Protein AF-A0A9J6BXX4-F1 (afdb_monomer_lite)

Sequence (124 aa):
MLENLLIHLMHLFEVLLCGGYNQLDDINCGPPYNGFANVRMTVLGGQRNSAARAFLLPIAGIGNCSNFNIMASREVILSAGGYGSPQILQRSGFGKAADLNACNITQLNDLPVGLNLSDHVVAV

Foldseek 3Di:
DVVVVVVVVVVVQVVQVVVVADEDDECPDDPPNTHDYDHCPQHDPNDRNDPCVVPVVVCVVVDDPDDDDDDDPPDDDDDPPLPVRLVVCLQVQEEAPVVNVVVVHHHPYHDHRSPPDDDDDDDD

Secondary structure (DSSP, 8-state):
-HHHHHHHHHHHHHHHHHTTPPBPS-TT--S---SB----TTEETTEE--HHHHHTTTTTTSS---------SS-----SHHHHHHHHHHHTTBS-HHHHHHTTPPPSB---TT----------

InterPro domains:
  IPR000172 Glucose-methanol-choline oxidoreductase, N-terminal [PF00732] (67-122)
  IPR012132 Glucose-methanol-choline oxidoreductase [PTHR11552] (66-122)
  IPR036188 FAD/NAD(P)-binding domain superfamily [G3DSA:3.50.50.60] (66-115)
  IPR036188 FAD/NAD(P)-binding domain superfamily [SSF51905] (70-122)

Radius of gyration: 21.89 Å; chains: 1; bounding box: 42×30×60 Å

pLDDT: mean 82.43, std 13.85, range [48.53, 98.31]

Organism: Polypedilum vanderplanki (NCBI:txid319348)

Structure (mmCIF, N/CA/C/O backbone):
data_AF-A0A9J6BXX4-F1
#
_entry.id   AF-A0A9J6BXX4-F1
#
loop_
_atom_site.group_PDB
_atom_site.id
_atom_site.type_symbol
_atom_site.label_atom_id
_atom_site.label_alt_id
_atom_site.label_comp_id
_atom_site.label_asym_id
_atom_site.label_entity_id
_atom_site.label_seq_id
_atom_site.pdbx_PDB_ins_code
_atom_site.Cartn_x
_atom_site.Cartn_y
_atom_site.Cartn_z
_atom_site.occupancy
_atom_site.B_i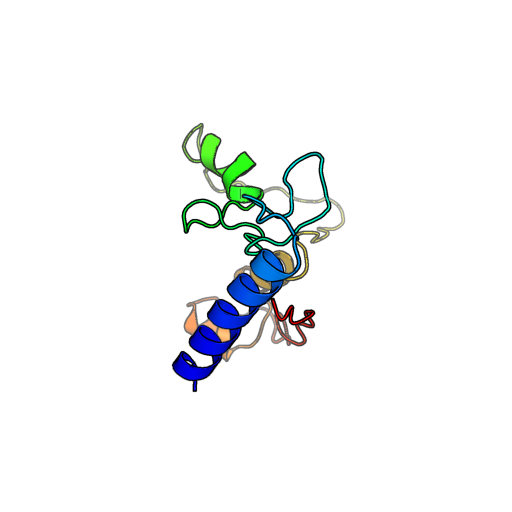so_or_equiv
_atom_site.auth_seq_id
_atom_site.auth_comp_id
_atom_site.auth_asym_id
_atom_site.auth_atom_id
_atom_site.pdbx_PDB_model_num
ATOM 1 N N . MET A 1 1 ? 1.112 -12.626 -28.947 1.00 54.28 1 MET A N 1
ATOM 2 C CA . MET A 1 1 ? 0.864 -11.184 -28.698 1.00 54.28 1 MET A CA 1
ATOM 3 C C . MET A 1 1 ? 2.077 -10.507 -28.054 1.00 54.28 1 MET A C 1
ATOM 5 O O . MET A 1 1 ? 2.516 -9.502 -28.587 1.00 54.28 1 MET A O 1
ATOM 9 N N . LEU A 1 2 ? 2.664 -11.079 -26.990 1.00 48.97 2 LEU A N 1
ATOM 10 C CA . LEU A 1 2 ? 3.904 -10.582 -26.358 1.00 48.97 2 LEU A CA 1
ATOM 11 C C . LEU A 1 2 ? 5.151 -10.647 -27.261 1.00 48.97 2 LEU A C 1
ATOM 13 O O . LEU A 1 2 ? 5.946 -9.716 -27.253 1.00 48.97 2 LEU A O 1
ATOM 17 N N . GLU A 1 3 ? 5.300 -11.694 -28.078 1.00 55.31 3 GLU A N 1
ATOM 18 C CA . GLU A 1 3 ? 6.467 -11.842 -28.970 1.00 55.31 3 GLU A CA 1
ATOM 19 C C . GLU A 1 3 ? 6.563 -10.729 -30.027 1.00 55.31 3 GLU A C 1
ATOM 21 O O . GLU A 1 3 ? 7.642 -10.189 -30.251 1.00 55.31 3 GLU A O 1
ATOM 26 N N . ASN A 1 4 ? 5.432 -10.301 -30.604 1.00 58.50 4 ASN A N 1
ATOM 27 C CA . ASN A 1 4 ? 5.411 -9.194 -31.569 1.00 58.50 4 ASN A CA 1
ATOM 28 C C . ASN A 1 4 ? 5.794 -7.854 -30.924 1.00 58.50 4 ASN A C 1
ATOM 30 O O . ASN A 1 4 ? 6.447 -7.035 -31.562 1.00 58.50 4 ASN A O 1
ATOM 34 N N . LEU A 1 5 ? 5.428 -7.632 -29.658 1.00 58.53 5 LEU A N 1
ATOM 35 C CA . LEU A 1 5 ? 5.796 -6.413 -28.934 1.00 58.53 5 LEU A CA 1
ATOM 36 C C . LEU A 1 5 ? 7.312 -6.348 -28.688 1.00 58.53 5 LEU A C 1
ATOM 38 O O . LEU A 1 5 ? 7.924 -5.295 -28.845 1.00 58.53 5 LEU A O 1
ATOM 42 N N . LEU A 1 6 ? 7.918 -7.490 -28.357 1.00 61.50 6 LEU A N 1
ATOM 43 C CA . LEU A 1 6 ? 9.352 -7.600 -28.094 1.00 61.50 6 LEU A CA 1
ATOM 44 C C . LEU A 1 6 ? 10.185 -7.321 -29.353 1.00 61.50 6 LEU A C 1
ATOM 46 O O . LEU A 1 6 ? 11.163 -6.582 -29.290 1.00 61.50 6 LEU A O 1
ATOM 50 N N . ILE A 1 7 ? 9.748 -7.833 -30.507 1.00 71.00 7 ILE A N 1
ATOM 51 C CA . ILE A 1 7 ? 10.387 -7.570 -31.806 1.00 71.00 7 ILE A CA 1
ATOM 52 C C . ILE A 1 7 ? 10.319 -6.075 -32.158 1.00 71.00 7 ILE A C 1
ATOM 54 O O . ILE A 1 7 ? 11.304 -5.492 -32.605 1.00 71.00 7 ILE A O 1
ATOM 58 N N . HIS A 1 8 ? 9.177 -5.426 -31.915 1.00 70.25 8 HIS A N 1
ATOM 59 C CA . HIS A 1 8 ? 9.006 -3.998 -32.200 1.00 70.25 8 HIS A CA 1
ATOM 60 C C . HIS A 1 8 ? 9.890 -3.111 -31.307 1.00 70.25 8 HIS A C 1
ATOM 62 O O . HIS A 1 8 ? 10.436 -2.117 -31.784 1.00 70.25 8 HIS A O 1
ATOM 68 N N . LEU A 1 9 ? 10.077 -3.483 -30.037 1.00 67.94 9 LEU A N 1
ATOM 69 C CA . LEU A 1 9 ? 10.990 -2.796 -29.116 1.00 67.94 9 LEU A CA 1
ATOM 70 C C . LEU A 1 9 ? 12.460 -2.949 -29.531 1.00 67.94 9 LEU A C 1
ATOM 72 O O . LEU A 1 9 ? 13.217 -1.983 -29.460 1.00 67.94 9 LEU A O 1
ATOM 76 N N . MET A 1 10 ? 12.863 -4.128 -30.013 1.00 71.06 10 MET A N 1
ATOM 77 C CA . MET A 1 10 ? 14.224 -4.338 -30.522 1.00 71.06 10 MET A CA 1
ATOM 78 C C . MET A 1 10 ? 14.512 -3.454 -31.742 1.00 71.06 10 MET A C 1
ATOM 80 O O . MET A 1 10 ? 15.542 -2.783 -31.778 1.00 71.06 10 MET A O 1
ATOM 84 N N . HIS A 1 11 ? 13.572 -3.364 -32.686 1.00 80.75 11 HIS A N 1
ATOM 85 C CA . HIS A 1 11 ? 13.716 -2.473 -33.841 1.00 80.75 11 HIS A CA 1
ATOM 86 C C . HIS A 1 11 ? 13.751 -0.988 -33.444 1.00 80.75 11 HIS A C 1
ATOM 88 O O . HIS A 1 11 ? 14.449 -0.203 -34.080 1.00 80.75 11 HIS A O 1
ATOM 94 N N . LEU A 1 12 ? 13.040 -0.581 -32.384 1.00 82.06 12 LEU A N 1
ATOM 95 C CA . LEU A 1 12 ? 13.097 0.796 -31.883 1.00 82.06 12 LEU A CA 1
ATOM 96 C C . LEU A 1 12 ? 14.511 1.168 -31.409 1.00 82.06 12 LEU A C 1
ATOM 98 O O . LEU A 1 12 ? 14.994 2.254 -31.724 1.00 82.06 12 LEU A O 1
ATOM 102 N N . PHE A 1 13 ? 15.187 0.268 -30.692 1.00 83.81 13 PHE A N 1
ATOM 103 C CA . PHE A 1 13 ? 16.552 0.503 -30.208 1.00 83.81 13 PHE A CA 1
ATOM 104 C C . PHE A 1 13 ? 17.534 0.634 -31.376 1.00 83.81 13 PHE A C 1
ATOM 106 O O . PHE A 1 13 ? 18.355 1.550 -31.387 1.00 83.81 13 PHE A O 1
ATOM 113 N N . GLU A 1 14 ? 17.411 -0.223 -32.391 1.00 83.88 14 GLU A N 1
ATOM 114 C CA . GLU A 1 14 ? 18.227 -0.134 -33.607 1.00 83.88 14 GLU A CA 1
ATOM 115 C C . GLU A 1 14 ? 18.021 1.198 -34.340 1.00 83.88 14 GLU A C 1
ATOM 117 O O . GLU A 1 14 ? 18.995 1.861 -34.699 1.00 83.88 14 GLU A O 1
ATOM 122 N N . VAL A 1 15 ? 16.770 1.647 -34.498 1.00 87.19 15 VAL A N 1
ATOM 123 C CA . VAL A 1 15 ? 16.452 2.935 -35.139 1.00 87.19 15 VAL A CA 1
ATOM 124 C C . VAL A 1 15 ? 17.053 4.111 -34.368 1.00 87.19 15 VAL A C 1
ATOM 126 O O . VAL A 1 15 ? 17.596 5.029 -34.983 1.00 87.19 15 VAL A O 1
ATOM 129 N N . LEU A 1 16 ? 16.995 4.094 -33.034 1.00 86.81 16 LEU A N 1
ATOM 130 C CA . LEU A 1 16 ? 17.557 5.159 -32.199 1.00 86.81 16 LEU A CA 1
ATOM 131 C C . LEU A 1 16 ? 19.090 5.209 -32.278 1.00 86.81 16 LEU A C 1
ATOM 133 O O . LEU A 1 16 ? 19.650 6.304 -32.376 1.00 86.81 16 LEU A O 1
ATOM 137 N N . LEU A 1 17 ? 19.761 4.052 -32.322 1.00 87.56 17 LEU A N 1
ATOM 138 C CA . LEU A 1 17 ? 21.209 3.977 -32.560 1.00 87.56 17 LEU A CA 1
ATOM 139 C C . LEU A 1 17 ? 21.576 4.528 -33.941 1.00 87.56 17 LEU A C 1
ATOM 141 O O . LEU A 1 17 ? 22.483 5.350 -34.054 1.00 87.56 17 LEU A O 1
ATOM 145 N N . CYS A 1 18 ? 20.845 4.135 -34.989 1.00 87.94 18 CYS A N 1
ATOM 146 C CA . CYS A 1 18 ? 21.040 4.675 -36.336 1.00 87.94 18 CYS A CA 1
ATOM 147 C C . CYS A 1 18 ? 20.766 6.188 -36.409 1.00 87.94 18 CYS A C 1
ATOM 149 O O . CYS A 1 18 ? 21.399 6.885 -37.200 1.00 87.94 18 CYS A O 1
ATOM 151 N N . GLY A 1 19 ? 19.856 6.700 -35.575 1.00 89.38 19 GLY A N 1
ATOM 152 C CA . GLY A 1 19 ? 19.560 8.126 -35.422 1.00 89.38 19 GLY A CA 1
ATOM 153 C C . GLY A 1 19 ? 20.611 8.923 -34.639 1.00 89.38 19 GLY A C 1
ATOM 154 O O . GLY A 1 19 ? 20.461 10.134 -34.500 1.00 89.38 19 GLY A O 1
ATOM 155 N N . GLY A 1 20 ? 21.666 8.272 -34.135 1.00 88.88 20 GLY A N 1
ATOM 156 C CA . GLY A 1 20 ? 22.758 8.918 -33.404 1.00 88.88 20 GLY A CA 1
ATOM 157 C C . GLY A 1 20 ? 22.473 9.174 -31.922 1.00 88.88 20 GLY A C 1
ATOM 158 O O . GLY A 1 20 ? 23.211 9.925 -31.284 1.00 88.88 20 GLY A O 1
ATOM 159 N N . TYR A 1 21 ? 21.424 8.570 -31.358 1.00 87.94 21 TYR A N 1
ATOM 160 C CA . TYR A 1 21 ? 21.182 8.615 -29.918 1.00 87.94 21 TYR A CA 1
ATOM 161 C C . TYR A 1 21 ? 22.061 7.587 -29.203 1.00 87.94 21 TYR A C 1
ATOM 163 O O . TYR A 1 21 ? 22.216 6.454 -29.657 1.00 87.94 21 TYR A O 1
ATOM 171 N N . ASN A 1 22 ? 22.615 7.969 -28.054 1.00 87.06 22 ASN A N 1
ATOM 172 C CA . ASN A 1 22 ? 23.399 7.054 -27.232 1.00 87.06 22 ASN A CA 1
ATOM 173 C C . ASN A 1 22 ? 22.475 6.126 -26.439 1.00 87.06 22 ASN A C 1
ATOM 175 O O . ASN A 1 22 ? 21.482 6.576 -25.863 1.00 87.06 22 ASN A O 1
ATOM 179 N N . GLN A 1 23 ? 22.838 4.849 -26.351 1.00 85.94 23 GLN A N 1
ATOM 180 C CA . GLN A 1 23 ? 22.243 3.957 -25.366 1.00 85.94 23 GLN A CA 1
ATOM 181 C C . GLN A 1 23 ? 22.868 4.239 -23.994 1.00 85.94 23 GLN A C 1
ATOM 183 O O . GLN A 1 23 ? 24.091 4.252 -23.862 1.00 85.94 23 GLN A O 1
ATOM 188 N N . LEU A 1 24 ? 22.033 4.472 -22.985 1.00 82.69 24 LEU A N 1
ATOM 189 C CA . LEU A 1 24 ? 22.453 4.692 -21.602 1.00 82.69 24 LEU A CA 1
ATOM 190 C C . LEU A 1 24 ? 22.339 3.381 -20.800 1.00 82.69 24 LEU A C 1
ATOM 192 O O . LEU A 1 24 ? 21.504 2.522 -21.103 1.00 82.69 24 LEU A O 1
ATOM 196 N N . ASP A 1 25 ? 23.160 3.233 -19.758 1.00 77.38 25 ASP A N 1
ATOM 197 C CA . ASP A 1 25 ? 23.145 2.050 -18.878 1.00 77.38 25 ASP A CA 1
ATOM 198 C C . ASP A 1 25 ? 21.898 1.997 -17.973 1.00 77.38 25 ASP A C 1
ATOM 200 O O . ASP A 1 25 ? 21.374 0.919 -17.669 1.00 77.38 25 ASP A O 1
ATOM 204 N N . ASP A 1 26 ? 21.427 3.169 -17.536 1.00 74.25 26 ASP A N 1
ATOM 205 C CA . ASP A 1 26 ? 20.229 3.391 -16.722 1.00 74.25 26 ASP A CA 1
ATOM 206 C C . ASP A 1 26 ? 19.673 4.792 -17.016 1.00 74.25 26 ASP A C 1
ATOM 208 O O . ASP A 1 26 ? 20.429 5.713 -17.307 1.00 74.25 26 ASP A O 1
ATOM 212 N N . ILE A 1 27 ? 18.361 4.982 -16.887 1.00 73.44 27 ILE A N 1
ATOM 213 C CA . ILE A 1 27 ? 17.722 6.298 -17.019 1.00 73.44 27 ILE A CA 1
ATOM 214 C C . ILE A 1 27 ? 18.105 7.276 -15.903 1.00 73.44 27 ILE A C 1
ATOM 216 O O . ILE A 1 27 ? 17.951 8.482 -16.070 1.00 73.44 27 ILE A O 1
ATOM 220 N N . ASN A 1 28 ? 18.598 6.769 -14.768 1.00 72.25 28 ASN A N 1
ATOM 221 C CA . ASN A 1 28 ? 19.105 7.593 -13.671 1.00 72.25 28 ASN A CA 1
ATOM 222 C C . ASN A 1 28 ? 20.617 7.831 -13.769 1.00 72.25 28 ASN A C 1
ATOM 224 O O . ASN A 1 28 ? 21.219 8.305 -12.801 1.00 72.25 28 ASN A O 1
ATOM 228 N N . CYS A 1 29 ? 21.264 7.464 -14.883 1.00 65.19 29 CYS A N 1
ATOM 229 C CA . CYS A 1 29 ? 22.683 7.741 -15.043 1.00 65.19 29 CYS A CA 1
ATOM 230 C C . CYS A 1 29 ? 22.928 9.260 -15.002 1.00 65.19 29 CYS A C 1
ATOM 232 O O . CYS A 1 29 ? 22.110 10.061 -15.462 1.00 65.19 29 CYS A O 1
ATOM 234 N N . GLY A 1 30 ? 24.060 9.666 -14.420 1.00 63.50 30 GLY A N 1
ATOM 235 C CA . GLY A 1 30 ? 24.501 11.060 -14.475 1.00 63.50 30 GLY A CA 1
ATOM 236 C C . GLY A 1 30 ? 24.706 11.539 -15.923 1.00 63.50 30 GLY A C 1
ATOM 237 O O . GLY A 1 30 ? 24.578 10.749 -16.860 1.00 63.50 30 GLY A O 1
ATOM 238 N N . PRO A 1 31 ? 25.042 12.825 -16.130 1.00 73.12 31 PRO A N 1
ATOM 239 C CA . PRO A 1 31 ? 25.233 13.387 -17.465 1.00 73.12 31 PRO A CA 1
ATOM 240 C C . PRO A 1 31 ? 26.165 12.527 -18.345 1.00 73.12 31 PRO A C 1
ATOM 242 O O . PRO A 1 31 ? 27.172 12.031 -17.833 1.00 73.12 31 PRO A O 1
ATOM 245 N N . PRO A 1 32 ? 25.901 12.415 -19.664 1.00 68.81 32 PRO A N 1
ATOM 246 C CA . PRO A 1 32 ? 24.880 13.142 -20.424 1.00 68.81 32 PRO A CA 1
ATOM 247 C C . PRO A 1 32 ? 23.483 12.495 -20.361 1.00 68.81 32 PRO A C 1
ATOM 249 O O . PRO A 1 32 ? 23.333 11.296 -20.548 1.00 68.81 32 PRO A O 1
ATOM 252 N N . TYR A 1 33 ? 22.442 13.318 -20.188 1.00 72.44 33 TYR A N 1
ATOM 253 C CA . TYR A 1 33 ? 21.040 12.864 -20.097 1.00 72.44 33 TYR A CA 1
ATOM 254 C C . TYR A 1 33 ? 20.364 12.607 -21.458 1.00 72.44 33 TYR A C 1
ATOM 256 O O . TYR A 1 33 ? 19.174 12.309 -21.514 1.00 72.44 33 TYR A O 1
ATOM 264 N N . ASN A 1 34 ? 21.099 12.757 -22.563 1.00 79.94 34 ASN A N 1
ATOM 265 C CA . ASN A 1 34 ? 20.567 12.595 -23.914 1.00 79.94 34 ASN A CA 1
ATOM 266 C C . ASN A 1 34 ? 20.863 11.183 -24.424 1.00 79.94 34 ASN A C 1
ATOM 268 O O . ASN A 1 34 ? 22.007 10.863 -24.753 1.00 79.94 34 ASN A O 1
ATOM 272 N N . GLY A 1 35 ? 19.822 10.361 -24.518 1.00 84.31 35 GLY A N 1
ATOM 273 C CA . GLY A 1 35 ? 19.920 8.983 -24.974 1.00 84.31 35 GLY A CA 1
ATOM 274 C C . GLY A 1 35 ? 18.653 8.194 -24.669 1.00 84.31 35 GLY A C 1
ATOM 275 O O . GLY A 1 35 ? 17.624 8.766 -24.312 1.00 84.31 35 GLY A O 1
ATOM 276 N N . PHE A 1 36 ? 18.736 6.878 -24.801 1.00 83.94 36 PHE A N 1
ATOM 277 C CA . PHE A 1 36 ? 17.659 5.955 -24.453 1.00 83.94 36 PHE A CA 1
ATOM 278 C C . PHE A 1 36 ? 18.213 4.810 -23.605 1.00 83.94 36 PHE A C 1
ATOM 280 O O . PHE A 1 36 ? 19.344 4.372 -23.790 1.00 83.94 36 PHE A O 1
ATOM 287 N N . ALA A 1 37 ? 17.420 4.314 -22.663 1.00 79.56 37 ALA A N 1
ATOM 288 C CA . ALA A 1 37 ? 17.771 3.167 -21.838 1.00 79.56 37 ALA A CA 1
ATOM 289 C C . ALA A 1 37 ? 16.533 2.341 -21.534 1.00 79.56 37 ALA A C 1
ATOM 291 O O . ALA A 1 37 ? 15.408 2.838 -21.542 1.00 79.56 37 ALA A O 1
ATOM 292 N N . ASN A 1 38 ? 16.766 1.080 -21.180 1.00 74.25 38 ASN A N 1
ATOM 293 C CA . ASN A 1 38 ? 15.741 0.292 -20.519 1.00 74.25 38 ASN A CA 1
ATOM 294 C C . ASN A 1 38 ? 15.420 0.947 -19.177 1.00 74.25 38 ASN A C 1
ATOM 296 O O . ASN A 1 38 ? 16.306 1.086 -18.331 1.00 74.25 38 ASN A O 1
ATOM 300 N N . VAL A 1 39 ? 14.159 1.317 -18.962 1.00 71.69 39 VAL A N 1
ATOM 301 C CA . VAL A 1 39 ? 13.754 1.885 -17.679 1.00 71.69 39 VAL A CA 1
ATOM 302 C C . VAL A 1 39 ? 13.793 0.776 -16.629 1.00 71.69 39 VAL A C 1
ATOM 304 O O . VAL A 1 39 ? 12.926 -0.092 -16.554 1.00 71.69 39 VAL A O 1
ATOM 307 N N . ARG A 1 40 ? 14.839 0.794 -15.806 1.00 66.12 40 ARG A N 1
ATOM 308 C CA . ARG A 1 40 ? 15.076 -0.168 -14.727 1.00 66.12 40 ARG A CA 1
ATOM 309 C C . ARG A 1 40 ? 14.525 0.336 -13.390 1.00 66.12 40 ARG A C 1
ATOM 311 O O . ARG A 1 40 ? 15.200 0.205 -12.381 1.00 66.12 40 ARG A O 1
ATOM 318 N N . MET A 1 41 ? 13.297 0.878 -13.369 1.00 71.31 41 MET A N 1
ATOM 319 C CA . MET A 1 41 ? 12.661 1.600 -12.239 1.00 71.31 41 MET A CA 1
ATOM 320 C C . MET A 1 41 ? 13.314 1.373 -10.864 1.00 71.31 41 MET A C 1
ATOM 322 O O . MET A 1 41 ? 14.252 2.057 -10.480 1.00 71.31 41 MET A O 1
ATOM 326 N N . THR A 1 42 ? 12.815 0.398 -10.107 1.00 68.44 42 THR A N 1
ATOM 327 C CA . THR A 1 42 ? 13.416 -0.056 -8.851 1.00 68.44 42 THR A CA 1
ATOM 328 C C . THR A 1 42 ? 14.030 -1.430 -9.057 1.00 68.44 42 THR A C 1
ATOM 330 O O . THR A 1 42 ? 14.027 -2.222 -8.131 1.00 68.44 42 THR A O 1
ATOM 333 N N . VAL A 1 43 ? 14.474 -1.784 -10.269 1.00 69.56 43 VAL A N 1
ATOM 334 C CA . VAL A 1 43 ? 14.913 -3.149 -10.597 1.00 69.56 43 VAL A CA 1
ATOM 335 C C . VAL A 1 43 ? 16.339 -3.131 -11.131 1.00 69.56 43 VAL A C 1
ATOM 337 O O . VAL A 1 43 ? 16.572 -2.797 -12.285 1.00 69.56 43 VAL A O 1
ATOM 340 N N . LEU A 1 44 ? 17.301 -3.558 -10.314 1.00 69.94 44 LEU A N 1
ATOM 341 C CA . LEU A 1 44 ? 18.709 -3.667 -10.699 1.00 69.94 44 LEU A CA 1
ATOM 342 C C . LEU A 1 44 ? 19.118 -5.141 -10.722 1.00 69.94 44 LEU A C 1
ATOM 344 O O . LEU A 1 44 ? 18.843 -5.875 -9.775 1.00 69.94 44 LEU A O 1
ATOM 348 N N . GLY A 1 45 ? 19.764 -5.589 -11.803 1.00 72.00 45 GLY A N 1
ATOM 349 C CA . GLY A 1 45 ? 20.218 -6.982 -11.927 1.00 72.00 45 GLY A CA 1
ATOM 350 C C . GLY A 1 45 ? 19.086 -8.015 -11.826 1.00 72.00 45 GLY A C 1
ATOM 351 O O . GLY A 1 45 ? 19.284 -9.092 -11.275 1.00 72.00 45 GLY A O 1
ATOM 352 N N . GLY A 1 46 ? 17.878 -7.664 -12.285 1.00 74.06 46 GLY A N 1
ATOM 353 C CA . GLY A 1 46 ? 16.688 -8.520 -12.191 1.00 74.06 46 GLY A CA 1
ATOM 354 C C . GLY A 1 46 ? 16.041 -8.575 -10.801 1.00 74.06 46 GLY A C 1
ATOM 355 O O . GLY A 1 46 ? 15.101 -9.338 -10.601 1.00 74.06 46 GLY A O 1
ATOM 356 N N . GLN A 1 47 ? 16.511 -7.774 -9.841 1.00 67.44 47 GLN A N 1
ATOM 357 C CA . GLN A 1 47 ? 16.005 -7.750 -8.468 1.00 67.44 47 GLN A CA 1
ATOM 358 C C . GLN A 1 47 ? 15.393 -6.397 -8.123 1.00 67.44 47 GLN A C 1
ATOM 360 O O . GLN A 1 47 ? 15.949 -5.353 -8.460 1.00 67.44 47 GLN A O 1
ATOM 365 N N . ARG A 1 48 ? 14.268 -6.403 -7.397 1.00 70.19 48 ARG A N 1
ATOM 366 C CA . ARG A 1 48 ? 13.649 -5.171 -6.900 1.00 70.19 48 ARG A CA 1
ATOM 367 C C . ARG A 1 48 ? 14.501 -4.555 -5.780 1.00 70.19 48 ARG A C 1
ATOM 369 O O . ARG A 1 48 ? 14.516 -5.046 -4.655 1.00 70.19 48 ARG A O 1
ATOM 376 N N . ASN A 1 49 ? 15.140 -3.434 -6.068 1.00 71.12 49 ASN A N 1
ATOM 377 C CA . ASN A 1 49 ? 15.779 -2.524 -5.130 1.00 71.12 49 ASN A CA 1
ATOM 378 C C . ASN A 1 49 ? 14.811 -1.409 -4.715 1.00 71.12 49 ASN A C 1
ATOM 380 O O . ASN A 1 49 ? 14.851 -0.289 -5.217 1.00 71.12 49 ASN A O 1
ATOM 384 N N . SER A 1 50 ? 13.910 -1.733 -3.788 1.00 77.19 50 SER A N 1
ATOM 385 C CA . SER A 1 50 ? 13.067 -0.745 -3.107 1.00 77.19 50 SER A CA 1
ATOM 386 C C . SER A 1 50 ? 13.833 -0.035 -1.982 1.00 77.19 50 SER A C 1
ATOM 388 O O . SER A 1 50 ? 14.849 -0.538 -1.500 1.00 77.19 50 SER A O 1
ATOM 390 N N . ALA A 1 51 ? 13.298 1.083 -1.477 1.00 71.12 51 ALA A N 1
ATOM 391 C CA . ALA A 1 51 ? 13.788 1.708 -0.242 1.00 71.12 51 ALA A CA 1
ATOM 392 C C . ALA A 1 51 ? 13.849 0.700 0.925 1.00 71.12 51 ALA A C 1
ATOM 394 O O . ALA A 1 51 ? 14.782 0.717 1.718 1.00 71.12 51 ALA A O 1
ATOM 395 N N . ALA A 1 52 ? 12.918 -0.258 0.983 1.00 70.25 52 ALA A N 1
ATOM 396 C CA . ALA A 1 52 ? 12.978 -1.353 1.947 1.00 70.25 52 ALA A CA 1
ATOM 397 C C . ALA A 1 52 ? 14.233 -2.231 1.770 1.00 70.25 52 ALA A C 1
ATOM 399 O O . ALA A 1 52 ? 14.873 -2.583 2.754 1.00 70.25 52 ALA A O 1
ATOM 400 N N . ARG A 1 53 ? 14.648 -2.555 0.539 1.00 72.75 53 ARG A N 1
ATOM 401 C CA . ARG A 1 53 ? 15.905 -3.289 0.307 1.00 72.75 53 ARG A CA 1
ATOM 402 C C . ARG A 1 53 ? 17.129 -2.465 0.723 1.00 72.75 53 ARG A C 1
ATOM 404 O O . ARG A 1 53 ? 18.046 -3.031 1.301 1.00 72.75 53 ARG A O 1
ATOM 411 N N . ALA A 1 54 ? 17.127 -1.157 0.474 1.00 73.44 54 ALA A N 1
ATOM 412 C CA . ALA A 1 54 ? 18.237 -0.277 0.841 1.00 73.44 54 ALA A CA 1
ATOM 413 C C . ALA A 1 54 ? 18.348 -0.028 2.357 1.00 73.44 54 ALA A C 1
ATOM 415 O O . ALA A 1 54 ? 19.456 0.023 2.879 1.00 73.44 54 ALA A O 1
ATOM 416 N N . PHE A 1 55 ? 17.221 0.108 3.064 1.00 76.00 55 PHE A N 1
ATOM 417 C CA . PHE A 1 55 ? 17.204 0.525 4.472 1.00 76.00 55 PHE A CA 1
ATOM 418 C C . PHE A 1 55 ? 16.803 -0.582 5.452 1.00 76.00 55 PHE A C 1
ATOM 420 O O . PHE A 1 55 ? 17.362 -0.649 6.540 1.00 76.00 55 PHE A O 1
ATOM 427 N N . LEU A 1 56 ? 15.856 -1.456 5.091 1.00 74.19 56 LEU A N 1
ATOM 428 C CA . LEU A 1 56 ? 15.333 -2.490 5.994 1.00 74.19 56 LEU A CA 1
ATOM 429 C C . LEU A 1 56 ? 16.123 -3.797 5.921 1.00 74.19 56 LEU A C 1
ATOM 431 O O . LEU A 1 56 ? 16.278 -4.456 6.939 1.00 74.19 56 LEU A O 1
ATOM 435 N N . LEU A 1 57 ? 16.642 -4.194 4.756 1.00 76.06 57 LEU A N 1
ATOM 436 C CA . LEU A 1 57 ? 17.387 -5.457 4.662 1.00 76.06 57 LEU A CA 1
ATOM 437 C C . LEU A 1 57 ? 18.755 -5.455 5.344 1.00 76.06 57 LEU A C 1
ATOM 439 O O . LEU A 1 57 ? 19.073 -6.473 5.951 1.00 76.06 57 LEU A O 1
ATOM 443 N N . PRO A 1 58 ? 19.547 -4.367 5.328 1.00 78.38 58 PRO A N 1
ATOM 444 C CA . PRO A 1 58 ? 20.789 -4.328 6.095 1.00 78.38 58 PRO A CA 1
ATOM 445 C C . PRO A 1 58 ? 20.567 -4.493 7.602 1.00 78.38 58 PRO A C 1
ATOM 447 O O . PRO A 1 58 ? 21.458 -4.966 8.295 1.00 78.38 58 PRO A O 1
ATOM 450 N N . ILE A 1 59 ? 19.380 -4.128 8.100 1.00 72.81 59 ILE A N 1
ATOM 451 C CA . ILE A 1 59 ? 18.997 -4.277 9.510 1.00 72.81 59 ILE A CA 1
ATOM 452 C C . ILE A 1 59 ? 18.132 -5.520 9.771 1.00 72.81 59 ILE A C 1
ATOM 454 O O . ILE A 1 59 ? 17.885 -5.853 10.928 1.00 72.81 59 ILE A O 1
ATOM 458 N N . ALA A 1 60 ? 17.692 -6.235 8.728 1.00 68.38 60 ALA A N 1
ATOM 459 C CA . ALA A 1 60 ? 16.928 -7.472 8.847 1.00 68.38 60 ALA A CA 1
ATOM 460 C C . ALA A 1 60 ? 17.854 -8.584 9.363 1.00 68.38 60 ALA A C 1
ATOM 462 O O . ALA A 1 60 ? 18.506 -9.285 8.596 1.00 68.38 60 ALA A O 1
ATOM 463 N N . GLY A 1 61 ? 17.948 -8.698 10.687 1.00 64.38 61 GLY A N 1
ATOM 464 C CA . GLY A 1 61 ? 18.847 -9.623 11.384 1.00 64.38 61 GLY A CA 1
ATOM 465 C C . GLY A 1 61 ? 19.716 -8.955 12.450 1.00 64.38 61 GLY A C 1
ATOM 466 O O . GLY A 1 61 ? 20.290 -9.649 13.286 1.00 64.38 61 GLY A O 1
ATOM 467 N N . ILE A 1 62 ? 19.772 -7.619 12.477 1.00 68.88 62 ILE A N 1
ATOM 468 C CA . ILE A 1 62 ? 20.460 -6.854 13.519 1.00 68.88 62 ILE A CA 1
ATOM 469 C C . ILE A 1 62 ? 19.433 -6.500 14.607 1.00 68.88 62 ILE A C 1
ATOM 471 O O . ILE A 1 62 ? 18.828 -5.434 14.595 1.00 68.88 62 ILE A O 1
ATOM 475 N N . GLY A 1 63 ? 19.232 -7.420 15.555 1.00 57.12 63 GLY A N 1
ATOM 476 C CA . GLY A 1 63 ? 18.484 -7.182 16.797 1.00 57.12 63 GLY A CA 1
ATOM 477 C C . GLY A 1 63 ? 17.043 -7.706 16.815 1.00 57.12 63 GLY A C 1
ATOM 478 O O . GLY A 1 63 ? 16.373 -7.773 15.788 1.00 57.12 63 GLY A O 1
ATOM 479 N N . ASN A 1 64 ? 16.593 -8.105 18.013 1.00 59.97 64 ASN A N 1
ATOM 480 C CA . ASN A 1 64 ? 15.271 -8.657 18.331 1.00 59.97 64 ASN A CA 1
ATOM 481 C C . ASN A 1 64 ? 14.127 -7.924 17.608 1.00 59.97 64 ASN A C 1
ATOM 483 O O . ASN A 1 64 ? 13.545 -6.980 18.137 1.00 59.97 64 ASN A O 1
ATOM 487 N N . CYS A 1 65 ? 13.736 -8.414 16.431 1.00 57.22 65 CYS A N 1
ATOM 488 C CA . CYS A 1 65 ? 12.470 -8.066 15.790 1.00 57.22 65 CYS A CA 1
ATOM 489 C C . CYS A 1 65 ? 11.332 -8.825 16.485 1.00 57.22 65 CYS A C 1
ATOM 491 O O . CYS A 1 65 ? 10.592 -9.590 15.872 1.00 57.22 65 CYS A O 1
ATOM 493 N N . SER A 1 66 ? 11.235 -8.673 17.804 1.00 71.31 66 SER A N 1
ATOM 494 C CA . SER A 1 66 ? 10.062 -9.092 18.552 1.00 71.31 66 SER A CA 1
ATOM 495 C C . SER A 1 66 ? 8.946 -8.097 18.266 1.00 71.31 66 SER A C 1
ATOM 497 O O . SER A 1 66 ? 9.181 -6.888 18.306 1.00 71.31 66 SER A O 1
ATOM 499 N N . ASN A 1 67 ? 7.734 -8.589 18.018 1.00 76.31 67 ASN A N 1
ATOM 500 C CA . ASN A 1 67 ? 6.557 -7.727 18.026 1.00 76.31 67 ASN A CA 1
ATOM 501 C C . ASN A 1 67 ? 6.511 -6.971 19.359 1.00 76.31 67 ASN A C 1
ATOM 503 O O . ASN A 1 67 ? 6.597 -7.581 20.425 1.00 76.31 67 ASN A O 1
ATOM 507 N N . PHE A 1 68 ? 6.384 -5.652 19.291 1.00 85.25 68 PHE A N 1
ATOM 508 C CA . PHE A 1 68 ? 6.202 -4.800 20.454 1.00 85.25 68 PHE A CA 1
ATOM 509 C C . PHE A 1 68 ? 4.924 -3.986 20.271 1.00 85.25 68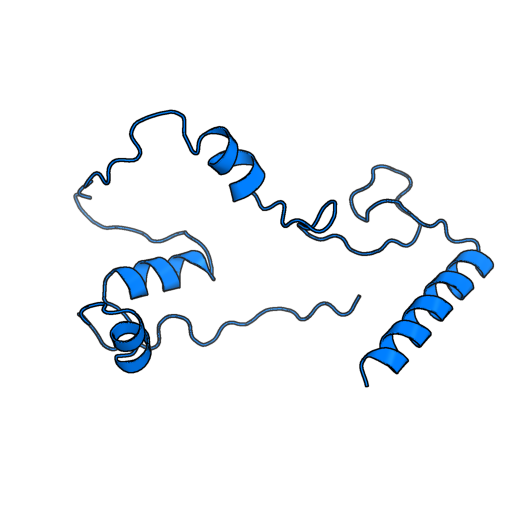 PHE A C 1
ATOM 511 O O . PHE A 1 68 ? 4.577 -3.586 19.159 1.00 85.25 68 PHE A O 1
ATOM 518 N N . ASN A 1 69 ? 4.224 -3.743 21.374 1.00 91.81 69 ASN A N 1
ATOM 519 C CA . ASN A 1 69 ? 2.996 -2.960 21.372 1.00 91.81 69 ASN A CA 1
ATOM 520 C C . ASN A 1 69 ? 3.311 -1.544 21.855 1.00 91.81 69 ASN A C 1
ATOM 522 O O . ASN A 1 69 ? 3.880 -1.368 22.932 1.00 91.81 69 ASN A O 1
ATOM 526 N N . ILE A 1 70 ? 2.922 -0.542 21.069 1.00 93.81 70 ILE A N 1
ATOM 527 C CA . ILE A 1 70 ? 2.958 0.872 21.457 1.00 93.81 70 ILE A CA 1
ATOM 528 C C . ILE A 1 70 ? 1.526 1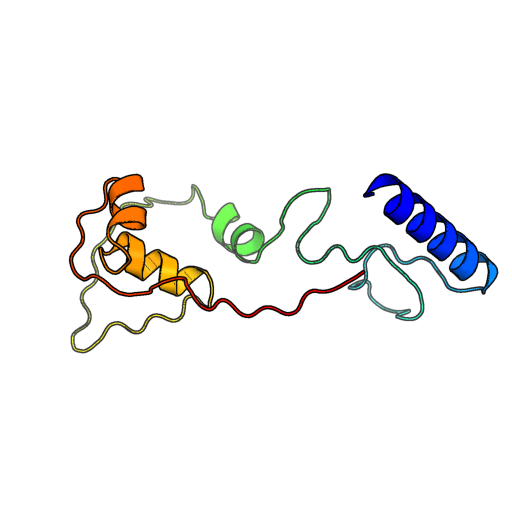.389 21.449 1.00 93.81 70 ILE A C 1
ATOM 530 O O . ILE A 1 70 ? 0.763 1.100 20.530 1.00 93.81 70 ILE A O 1
ATOM 534 N N . MET A 1 71 ? 1.180 2.172 22.466 1.00 96.56 71 MET A N 1
ATOM 535 C CA . MET A 1 71 ? -0.121 2.821 22.579 1.00 96.56 71 MET A CA 1
ATOM 536 C C . MET A 1 71 ? 0.016 4.306 22.244 1.00 96.56 71 MET A C 1
ATOM 538 O O . MET A 1 71 ? 0.915 4.978 22.750 1.00 96.56 71 MET A O 1
ATOM 542 N N . ALA A 1 72 ? -0.892 4.827 21.423 1.00 97.12 72 ALA A N 1
ATOM 543 C CA . ALA A 1 72 ? -1.040 6.262 21.211 1.00 97.12 72 ALA A CA 1
ATOM 544 C C . ALA A 1 72 ? -2.097 6.816 22.177 1.00 97.12 72 ALA A C 1
ATOM 546 O O . ALA A 1 72 ? -3.149 6.210 22.358 1.00 97.12 72 ALA A O 1
ATOM 547 N N . SER A 1 73 ? -1.841 7.978 22.785 1.00 97.94 73 SER A N 1
ATOM 548 C CA . SER A 1 73 ? -2.780 8.609 23.730 1.00 97.94 73 SER A CA 1
ATOM 549 C C . SER A 1 73 ? -3.990 9.262 23.060 1.00 97.94 73 SER A C 1
ATOM 551 O O . SER A 1 73 ? -4.945 9.621 23.745 1.00 97.94 73 SER A O 1
ATOM 553 N N . ARG A 1 74 ? -3.939 9.452 21.737 1.00 98.19 74 ARG A N 1
ATOM 554 C CA . ARG A 1 74 ? -5.017 10.057 20.950 1.00 98.19 74 ARG A CA 1
ATOM 555 C C . ARG A 1 74 ? -5.369 9.177 19.765 1.00 98.19 74 ARG A C 1
ATOM 557 O O . ARG A 1 74 ? -6.373 8.481 19.791 1.00 98.19 74 ARG A O 1
ATOM 564 N N . GLU A 1 75 ? -4.518 9.191 18.746 1.00 97.88 75 GLU A N 1
ATOM 565 C CA . GLU A 1 75 ? -4.823 8.606 17.445 1.00 97.88 75 GLU A CA 1
ATOM 566 C C . GLU A 1 75 ? -3.596 7.914 16.856 1.00 97.88 75 GLU A C 1
ATOM 568 O O . GLU A 1 75 ? -2.452 8.273 17.147 1.00 97.88 75 GLU A O 1
ATOM 573 N N . VAL A 1 76 ? -3.856 6.934 15.993 1.00 97.19 76 VAL A N 1
ATOM 574 C CA . VAL A 1 76 ? -2.853 6.291 15.146 1.00 97.19 76 VAL A CA 1
ATOM 575 C C . VAL A 1 76 ? -3.119 6.728 13.711 1.00 97.19 76 VAL A C 1
ATOM 577 O O . VAL A 1 76 ? -4.168 6.415 13.153 1.00 97.19 76 VAL A O 1
ATOM 580 N N . ILE A 1 77 ? -2.169 7.445 13.111 1.00 97.69 77 ILE A N 1
ATOM 581 C CA . ILE A 1 77 ? -2.265 7.919 11.726 1.00 97.69 77 ILE A CA 1
ATOM 582 C C . ILE A 1 77 ? -1.465 6.981 10.821 1.00 97.69 77 ILE A C 1
ATOM 584 O O . ILE A 1 77 ? -0.258 6.811 11.001 1.00 97.69 77 ILE A O 1
ATOM 588 N N . LEU A 1 78 ? -2.132 6.365 9.843 1.00 96.56 78 LEU A N 1
ATOM 589 C CA . LEU A 1 78 ? -1.483 5.495 8.864 1.00 96.56 78 LEU A CA 1
ATOM 590 C C . LEU A 1 78 ? -0.933 6.315 7.693 1.00 96.56 78 LEU A C 1
ATOM 592 O O . LEU A 1 78 ? -1.693 6.928 6.948 1.00 96.56 78 LEU A O 1
ATOM 596 N N . SER A 1 79 ? 0.385 6.254 7.499 1.00 96.38 79 SER A N 1
ATOM 597 C CA . SER A 1 79 ? 1.102 6.974 6.433 1.00 96.38 79 SER A CA 1
ATOM 598 C C . SER A 1 79 ? 1.984 6.047 5.589 1.00 96.38 79 SER A C 1
ATOM 600 O O . SER A 1 79 ? 3.013 6.457 5.063 1.00 96.38 79 SER A O 1
ATOM 602 N N . ALA A 1 80 ? 1.600 4.776 5.447 1.00 92.38 80 ALA A N 1
ATOM 603 C CA . ALA A 1 80 ? 2.368 3.758 4.720 1.00 92.38 80 ALA A CA 1
ATOM 604 C C . ALA A 1 80 ? 2.091 3.747 3.196 1.00 92.38 80 ALA A C 1
ATOM 606 O O . ALA A 1 80 ? 2.347 2.756 2.509 1.00 92.38 80 ALA A O 1
ATOM 607 N N . GLY A 1 81 ? 1.543 4.842 2.655 1.00 92.75 81 GLY A N 1
ATOM 608 C CA . GLY A 1 81 ? 1.234 5.011 1.232 1.00 92.75 81 GLY A CA 1
ATOM 609 C C . GLY A 1 81 ? 0.064 4.153 0.728 1.00 92.75 81 GLY A C 1
ATOM 610 O O . GLY A 1 81 ? -0.598 3.464 1.509 1.00 92.75 81 GLY A O 1
ATOM 611 N N . GLY A 1 82 ? -0.176 4.203 -0.590 1.00 92.69 82 GLY A N 1
ATOM 612 C CA . GLY A 1 82 ? -1.307 3.539 -1.261 1.00 92.69 82 GLY A CA 1
ATOM 613 C C . GLY A 1 82 ? -1.263 2.007 -1.251 1.00 92.69 82 GLY A C 1
ATOM 614 O O . GLY A 1 82 ? -2.304 1.375 -1.371 1.00 92.69 82 GLY A O 1
ATOM 615 N N . TYR A 1 83 ? -0.085 1.410 -1.042 1.00 90.06 83 TYR A N 1
ATOM 616 C CA . TYR A 1 83 ? 0.084 -0.043 -0.927 1.00 90.06 83 TYR A CA 1
ATOM 617 C C . TYR A 1 83 ? 0.155 -0.514 0.535 1.00 90.06 83 TYR A C 1
ATOM 619 O O . TYR A 1 83 ? -0.490 -1.493 0.905 1.00 90.06 83 TYR A O 1
ATOM 627 N N . GLY A 1 84 ? 0.919 0.178 1.389 1.00 93.44 84 GLY A N 1
ATOM 628 C CA . GLY A 1 84 ? 1.168 -0.272 2.762 1.00 93.44 84 GLY A CA 1
ATOM 629 C C . GLY A 1 84 ? 0.005 -0.009 3.719 1.00 93.44 84 GLY A C 1
ATOM 630 O O . GLY A 1 84 ? -0.313 -0.859 4.547 1.00 93.44 84 GLY A O 1
ATOM 631 N N . SER A 1 85 ? -0.675 1.134 3.600 1.00 97.31 85 SER A N 1
ATOM 632 C CA . SER A 1 85 ? -1.792 1.481 4.494 1.00 97.31 85 SER A CA 1
ATOM 633 C C . SER A 1 85 ? -2.980 0.511 4.389 1.00 97.31 85 SER A C 1
ATOM 635 O O . SER A 1 85 ? -3.426 0.037 5.437 1.00 97.31 85 SER A O 1
ATOM 637 N N . PRO A 1 86 ? -3.480 0.137 3.186 1.00 97.06 86 PRO A N 1
ATOM 638 C CA . PRO A 1 86 ? -4.541 -0.867 3.097 1.00 97.06 86 PRO A CA 1
ATOM 639 C C . PRO A 1 86 ? -4.098 -2.243 3.612 1.00 97.06 86 PRO A C 1
ATOM 641 O O . PRO A 1 86 ? -4.892 -2.922 4.258 1.00 97.06 86 PRO A O 1
ATOM 644 N N . GLN A 1 87 ? -2.828 -2.627 3.427 1.00 96.06 87 GLN A N 1
ATOM 645 C CA . GLN A 1 87 ? -2.297 -3.881 3.970 1.00 96.06 87 GLN A CA 1
ATOM 646 C C . GLN A 1 87 ? -2.308 -3.897 5.510 1.00 96.06 87 GLN A C 1
ATOM 648 O O . GLN A 1 87 ? -2.674 -4.907 6.110 1.00 96.06 87 GLN A O 1
ATOM 653 N N . ILE A 1 88 ? -1.927 -2.793 6.166 1.00 97.00 88 ILE A N 1
ATOM 654 C CA . ILE A 1 88 ? -1.980 -2.672 7.634 1.00 97.00 88 ILE A CA 1
ATOM 655 C C . ILE A 1 88 ? -3.426 -2.799 8.134 1.00 97.00 88 ILE A C 1
ATOM 657 O O . ILE A 1 88 ? -3.672 -3.541 9.086 1.00 97.00 88 ILE A O 1
ATOM 661 N N . LEU A 1 89 ? -4.382 -2.128 7.480 1.00 97.88 89 LEU A N 1
ATOM 662 C CA . LEU A 1 89 ? -5.805 -2.188 7.836 1.00 97.88 89 LEU A CA 1
ATOM 663 C C . LEU A 1 89 ? -6.372 -3.607 7.700 1.00 97.88 89 LEU A C 1
ATOM 665 O O . LEU A 1 89 ? -6.961 -4.117 8.653 1.00 97.88 89 LEU A O 1
ATOM 669 N N . GLN A 1 90 ? -6.121 -4.276 6.571 1.00 97.81 90 GLN A N 1
ATOM 670 C CA . GLN A 1 90 ? -6.557 -5.656 6.335 1.00 97.81 90 GLN A CA 1
ATOM 671 C C . GLN A 1 90 ? -5.973 -6.612 7.376 1.00 97.81 90 GLN A C 1
ATOM 673 O O . GLN A 1 90 ? -6.711 -7.379 7.989 1.00 97.81 90 GLN A O 1
ATOM 678 N N . ARG A 1 91 ? -4.668 -6.511 7.670 1.00 96.69 91 ARG A N 1
ATOM 679 C CA . ARG A 1 91 ? -4.020 -7.318 8.722 1.00 96.69 91 ARG A CA 1
ATOM 680 C C . ARG A 1 91 ? -4.527 -7.030 10.134 1.00 96.69 91 ARG A C 1
ATOM 682 O O . ARG A 1 91 ? -4.321 -7.851 11.021 1.00 96.69 91 ARG A O 1
ATOM 689 N N . SER A 1 92 ? -5.188 -5.894 10.323 1.00 97.19 92 SER A N 1
ATOM 690 C CA . SER A 1 92 ? -5.836 -5.500 11.575 1.00 97.19 92 SER A CA 1
ATOM 691 C C . SER A 1 92 ? -7.331 -5.849 11.604 1.00 97.19 92 SER A C 1
ATOM 693 O O . SER A 1 92 ? -8.020 -5.436 12.529 1.00 97.19 92 SER A O 1
ATOM 695 N N . GLY A 1 93 ? -7.850 -6.582 10.608 1.00 97.88 93 GLY A N 1
ATOM 696 C CA . GLY A 1 93 ? -9.249 -7.020 10.544 1.00 97.88 93 GLY A CA 1
ATOM 697 C C . GLY A 1 93 ? -10.208 -6.060 9.830 1.00 97.88 93 GLY A C 1
ATOM 698 O O . GLY A 1 93 ? -11.418 -6.274 9.878 1.00 97.88 93 GLY A O 1
ATOM 699 N N . PHE A 1 94 ? -9.712 -5.016 9.159 1.00 98.31 94 PHE A N 1
ATOM 700 C CA . PHE A 1 94 ? -10.529 -4.070 8.389 1.00 98.31 94 PHE A CA 1
ATOM 701 C C . PHE A 1 94 ? -10.403 -4.347 6.888 1.00 98.31 94 PHE A C 1
ATOM 703 O O . PHE A 1 94 ? -9.372 -4.062 6.279 1.00 98.31 94 PHE A O 1
ATOM 710 N N . GLY A 1 95 ? -11.449 -4.885 6.268 1.00 97.62 95 GLY A N 1
ATOM 711 C CA . GLY A 1 95 ? -11.420 -5.285 4.860 1.00 97.62 95 GLY A CA 1
ATOM 712 C C . GLY A 1 95 ? -12.588 -6.192 4.500 1.00 97.62 95 GLY A C 1
ATOM 713 O O . GLY A 1 95 ? -13.401 -6.509 5.365 1.00 97.62 95 GLY A O 1
ATOM 714 N N . LYS A 1 96 ? -12.665 -6.624 3.238 1.00 97.56 96 LYS A N 1
ATOM 715 C CA . LYS A 1 96 ? -13.720 -7.530 2.768 1.00 97.56 96 LYS A CA 1
ATOM 716 C C . LYS A 1 96 ? -13.621 -8.903 3.423 1.00 97.56 96 LYS A C 1
ATOM 718 O O . LYS A 1 96 ? -12.538 -9.485 3.466 1.00 97.56 96 LYS A O 1
ATOM 723 N N . ALA A 1 97 ? -14.759 -9.468 3.821 1.00 96.31 97 ALA A N 1
ATOM 724 C CA . ALA A 1 97 ? -14.804 -10.767 4.500 1.00 96.31 97 ALA A CA 1
ATOM 725 C C . ALA A 1 97 ? -14.093 -11.881 3.710 1.00 96.31 97 ALA A C 1
ATOM 727 O O . ALA A 1 97 ? -13.325 -12.650 4.279 1.00 96.31 97 ALA A O 1
ATOM 728 N N . ALA A 1 98 ? -14.308 -11.946 2.391 1.00 95.88 98 ALA A N 1
ATOM 729 C CA . ALA A 1 98 ? -13.684 -12.952 1.531 1.00 95.88 98 ALA A CA 1
ATOM 730 C C . ALA A 1 98 ? -12.147 -12.868 1.541 1.00 95.88 98 ALA A C 1
ATOM 732 O O . ALA A 1 98 ? -11.481 -13.892 1.694 1.00 95.88 98 ALA A O 1
ATOM 733 N N . ASP A 1 99 ? -11.598 -11.654 1.441 1.00 95.44 99 ASP A N 1
ATOM 734 C CA . ASP A 1 99 ? -10.152 -11.415 1.397 1.00 95.44 99 ASP A CA 1
ATOM 735 C C . ASP A 1 99 ? -9.498 -11.759 2.747 1.00 95.44 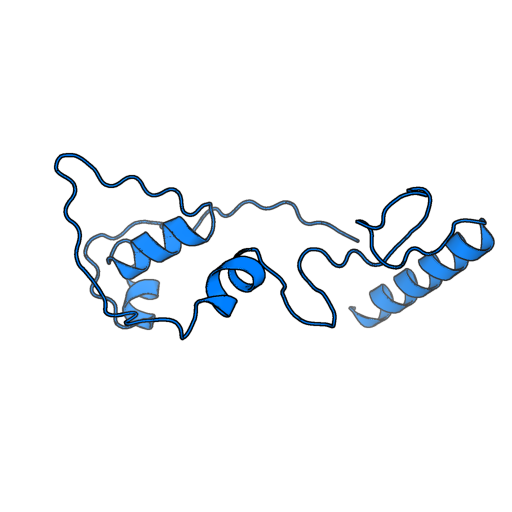99 ASP A C 1
ATOM 737 O O . ASP A 1 99 ? -8.459 -12.421 2.800 1.00 95.44 99 ASP A O 1
ATOM 741 N N . LEU A 1 100 ? -10.135 -11.352 3.852 1.00 97.81 100 LEU A N 1
ATOM 742 C CA . LEU A 1 100 ? -9.648 -11.618 5.207 1.00 97.81 100 LEU A CA 1
ATOM 743 C C . LEU A 1 100 ? -9.734 -13.107 5.571 1.00 97.81 100 LEU A C 1
ATOM 745 O O . LEU A 1 100 ? -8.769 -13.666 6.098 1.00 97.81 100 LEU A O 1
ATOM 749 N N . ASN A 1 101 ? -10.842 -13.771 5.226 1.00 96.75 101 ASN A N 1
ATOM 750 C CA . ASN A 1 101 ? -11.036 -15.203 5.465 1.00 96.75 101 ASN A CA 1
ATOM 751 C C . ASN A 1 101 ? -10.015 -16.048 4.697 1.00 96.75 101 ASN A C 1
ATOM 753 O O . ASN A 1 101 ? -9.468 -16.995 5.258 1.00 96.75 101 ASN A O 1
ATOM 757 N N . ALA A 1 102 ? -9.692 -15.676 3.453 1.00 96.94 102 ALA A N 1
ATOM 758 C CA . ALA A 1 102 ? -8.652 -16.345 2.669 1.00 96.94 102 ALA A CA 1
ATOM 759 C C . ALA A 1 102 ? -7.266 -16.295 3.343 1.00 96.94 102 ALA A C 1
ATOM 761 O O . ALA A 1 102 ? -6.419 -17.148 3.080 1.00 96.94 102 ALA A O 1
ATOM 762 N N . CYS A 1 103 ? -7.044 -15.325 4.236 1.00 96.50 103 CYS A N 1
ATOM 763 C CA . CYS A 1 103 ? -5.798 -15.135 4.975 1.00 96.50 103 CYS A CA 1
ATOM 764 C C . CYS A 1 103 ? -5.879 -15.574 6.451 1.00 96.50 103 CYS A C 1
ATOM 766 O O . CYS A 1 103 ? -4.931 -15.331 7.197 1.00 96.50 103 CYS A O 1
ATOM 768 N N . ASN A 1 104 ? -6.978 -16.208 6.886 1.00 97.50 104 ASN A N 1
ATOM 769 C CA . ASN A 1 104 ? -7.252 -16.552 8.290 1.00 97.50 104 ASN A CA 1
ATOM 770 C C . ASN A 1 104 ? -7.195 -15.341 9.247 1.00 97.50 104 ASN A C 1
ATOM 772 O O . ASN A 1 104 ? -6.688 -15.444 10.365 1.00 97.50 104 ASN A O 1
ATOM 776 N N . ILE A 1 105 ? -7.696 -14.184 8.808 1.00 97.81 105 ILE A N 1
ATOM 777 C CA . ILE A 1 105 ? -7.754 -12.958 9.613 1.00 97.81 105 ILE A CA 1
ATOM 778 C C . ILE A 1 105 ? -9.187 -12.749 10.096 1.00 97.81 105 ILE A C 1
ATOM 780 O O . ILE A 1 105 ? -10.112 -12.663 9.291 1.00 97.81 105 ILE A O 1
ATOM 784 N N . THR A 1 106 ? -9.373 -12.626 11.412 1.00 98.12 106 THR A N 1
ATOM 785 C CA . THR A 1 106 ? -10.676 -12.283 11.993 1.00 98.12 106 THR A CA 1
ATOM 786 C C . THR A 1 106 ? -11.109 -10.898 11.522 1.00 98.12 106 THR A C 1
ATOM 788 O O . THR A 1 106 ? -10.415 -9.907 11.756 1.00 98.12 106 THR A O 1
ATOM 791 N N . GLN A 1 107 ? -12.274 -10.819 10.882 1.00 98.12 107 GLN A N 1
ATOM 792 C CA . GLN A 1 107 ? -12.850 -9.550 10.458 1.00 98.12 107 GLN A CA 1
ATOM 793 C C . GLN A 1 107 ? -13.407 -8.780 11.663 1.00 98.12 107 GLN A C 1
ATOM 795 O O . GLN A 1 107 ? -14.225 -9.295 12.421 1.00 98.12 107 GLN A O 1
ATOM 800 N N . LEU A 1 108 ? -12.976 -7.528 11.810 1.00 98.12 108 LEU A N 1
ATOM 801 C CA . LEU A 1 108 ? -13.529 -6.556 12.752 1.00 98.12 108 LEU A CA 1
ATOM 802 C C . LEU A 1 108 ? -14.548 -5.635 12.075 1.00 98.12 108 LEU A C 1
ATOM 804 O O . LEU A 1 108 ? -15.522 -5.234 12.706 1.00 98.12 108 LEU A O 1
ATOM 808 N N . ASN A 1 109 ? -14.325 -5.283 10.805 1.00 97.94 109 ASN A N 1
ATOM 809 C CA . ASN A 1 109 ? -15.241 -4.444 10.037 1.00 97.94 109 ASN A CA 1
ATOM 810 C C . ASN A 1 109 ? -15.150 -4.743 8.532 1.00 97.94 109 ASN A C 1
ATOM 812 O O . ASN A 1 109 ? -14.051 -4.903 7.993 1.00 97.94 109 ASN A O 1
ATOM 816 N N . ASP A 1 110 ? -16.303 -4.780 7.865 1.00 97.44 110 ASP A N 1
ATOM 817 C CA . ASP A 1 110 ? -16.419 -5.019 6.427 1.00 97.44 110 ASP A CA 1
ATOM 818 C C . ASP A 1 110 ? -16.338 -3.699 5.658 1.00 97.44 110 ASP A C 1
ATOM 820 O O . ASP A 1 110 ? -17.280 -2.910 5.612 1.00 97.44 110 ASP A O 1
AT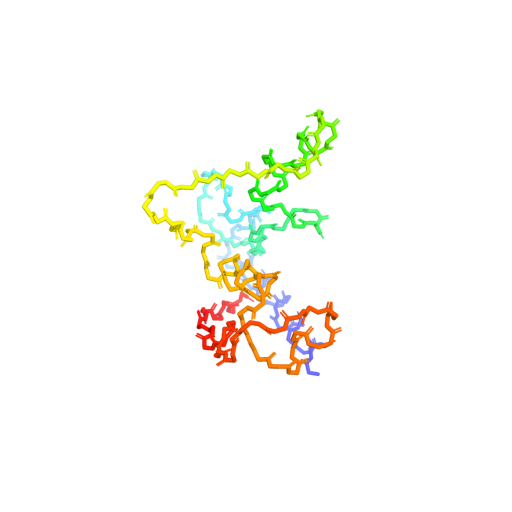OM 824 N N . LEU A 1 111 ? -15.165 -3.434 5.083 1.00 97.06 111 LEU A N 1
ATOM 825 C CA . LEU A 1 111 ? -14.854 -2.191 4.380 1.00 97.06 111 LEU A CA 1
ATOM 826 C C . LEU A 1 111 ? -14.172 -2.490 3.037 1.00 97.06 111 LEU A C 1
ATOM 828 O O . LEU A 1 111 ? -13.413 -3.459 2.938 1.00 97.06 111 LEU A O 1
ATOM 832 N N . PRO A 1 112 ? -14.347 -1.641 2.005 1.00 96.69 112 PRO A N 1
ATOM 833 C CA . PRO A 1 112 ? -13.722 -1.808 0.689 1.00 96.69 112 PRO A CA 1
ATOM 834 C C . PRO A 1 112 ? -12.222 -1.429 0.680 1.00 96.69 112 PRO A C 1
ATOM 836 O O . PRO A 1 112 ? -11.752 -0.712 -0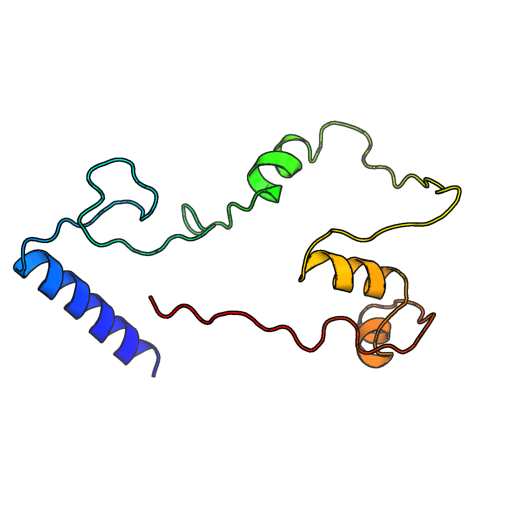.203 1.00 96.69 112 PRO A O 1
ATOM 839 N N . VAL A 1 113 ? -11.457 -1.885 1.675 1.00 97.50 113 VAL A N 1
ATOM 840 C CA . VAL A 1 113 ? -10.023 -1.593 1.830 1.00 97.50 113 VAL A CA 1
ATOM 841 C C . VAL A 1 113 ? -9.212 -2.273 0.727 1.00 97.50 113 VAL A C 1
ATOM 843 O O . VAL A 1 113 ? -9.411 -3.451 0.442 1.00 97.50 113 VAL A O 1
ATOM 846 N N . GLY A 1 114 ? -8.266 -1.537 0.137 1.00 94.31 114 GLY A N 1
ATOM 847 C CA . GLY A 1 114 ? -7.375 -2.041 -0.918 1.00 94.31 114 GLY A CA 1
ATOM 848 C C . GLY A 1 114 ? -7.964 -1.984 -2.331 1.00 94.31 114 GLY A C 1
ATOM 849 O O . GLY A 1 114 ? -7.310 -2.413 -3.277 1.00 94.31 114 GLY A O 1
ATOM 850 N N . LEU A 1 115 ? -9.176 -1.445 -2.492 1.00 94.44 115 LEU A N 1
ATOM 851 C CA . LEU A 1 115 ? -9.797 -1.210 -3.796 1.00 94.44 115 LEU A CA 1
ATOM 852 C C . LEU A 1 115 ? -9.515 0.207 -4.307 1.00 94.44 115 LEU A C 1
ATOM 854 O O . LEU A 1 115 ? -8.990 1.051 -3.585 1.00 94.44 115 LEU A O 1
ATOM 858 N N . ASN A 1 116 ? -9.923 0.470 -5.552 1.00 94.75 116 ASN A N 1
ATOM 859 C CA . ASN A 1 116 ? -9.789 1.773 -6.209 1.00 94.75 116 ASN A CA 1
ATOM 860 C C . ASN A 1 116 ? -8.331 2.260 -6.321 1.00 94.75 116 ASN A C 1
ATOM 862 O O . ASN A 1 116 ? -8.058 3.461 -6.287 1.00 94.75 116 ASN A O 1
ATOM 866 N N . LEU A 1 117 ? -7.386 1.322 -6.459 1.00 94.44 117 LEU A N 1
ATOM 867 C CA . LEU A 1 117 ? -6.012 1.661 -6.799 1.00 94.44 117 LEU A CA 1
ATOM 868 C C . LEU A 1 117 ? -5.997 2.271 -8.200 1.00 94.44 117 LEU A C 1
ATOM 870 O O . LEU A 1 117 ? -6.355 1.619 -9.179 1.00 94.44 117 LEU A O 1
ATOM 874 N N . SER A 1 118 ? -5.574 3.525 -8.267 1.00 93.50 118 SER A N 1
ATOM 875 C CA . SER A 1 118 ? -5.283 4.214 -9.515 1.00 93.50 118 SER A CA 1
ATOM 876 C C . SER A 1 118 ? -3.778 4.377 -9.605 1.00 93.50 118 SER A C 1
ATOM 878 O O . SER A 1 118 ? -3.159 4.922 -8.692 1.00 93.50 118 SER A O 1
ATOM 880 N N . ASP A 1 119 ? -3.206 3.884 -10.691 1.00 89.56 119 ASP A N 1
ATOM 881 C CA . ASP A 1 119 ? -1.797 4.057 -11.006 1.00 89.56 119 ASP A CA 1
ATOM 882 C C . ASP A 1 119 ? -1.675 4.446 -12.479 1.00 89.56 119 ASP A C 1
ATOM 884 O O . ASP A 1 119 ? -2.570 4.186 -13.291 1.00 89.56 119 ASP A O 1
ATOM 888 N N . HIS A 1 120 ? -0.571 5.087 -12.823 1.00 86.00 120 HIS A N 1
ATOM 889 C CA . HIS A 1 120 ? -0.278 5.437 -14.199 1.00 86.00 120 HIS A CA 1
ATOM 890 C C . HIS A 1 120 ? 0.440 4.265 -14.851 1.00 86.00 120 HIS A C 1
ATOM 892 O O . HIS A 1 120 ? 1.552 3.904 -14.466 1.00 86.00 120 HIS A O 1
ATOM 898 N N . VAL A 1 121 ? -0.181 3.675 -15.873 1.00 77.75 121 VAL A N 1
ATOM 899 C CA . VAL A 1 121 ? 0.518 2.690 -16.697 1.00 77.75 121 VAL A CA 1
ATOM 900 C C . VAL A 1 121 ? 1.610 3.422 -17.464 1.00 77.75 121 VAL A C 1
ATOM 902 O O . VAL A 1 121 ? 1.330 4.300 -18.279 1.00 77.75 121 VAL A O 1
ATOM 905 N N . VAL A 1 122 ? 2.859 3.055 -17.199 1.00 71.00 122 VAL A N 1
ATOM 906 C CA . VAL A 1 122 ? 3.993 3.494 -18.005 1.00 71.00 122 VAL A CA 1
ATOM 907 C C . VAL A 1 122 ? 4.205 2.449 -19.090 1.00 71.00 122 VAL A C 1
ATOM 909 O O . VAL A 1 122 ? 4.566 1.310 -18.799 1.00 71.00 122 VAL A O 1
ATOM 912 N N . ALA A 1 123 ? 3.952 2.838 -20.337 1.00 48.53 123 ALA A N 1
ATOM 913 C CA . ALA A 1 123 ? 4.469 2.116 -21.487 1.00 48.53 123 ALA A CA 1
ATOM 914 C C . ALA A 1 123 ? 5.895 2.619 -21.733 1.00 48.53 123 ALA A C 1
ATOM 916 O O . ALA A 1 123 ? 6.097 3.817 -21.939 1.00 48.53 123 ALA A O 1
ATOM 917 N N . VAL A 1 124 ? 6.856 1.704 -21.632 1.00 50.12 124 VAL A N 1
ATOM 918 C CA . VAL A 1 124 ? 8.271 1.914 -21.955 1.00 50.12 124 VAL A CA 1
ATOM 919 C C . VAL A 1 124 ? 8.573 1.169 -23.241 1.00 50.12 124 VAL A C 1
ATOM 921 O O . VAL A 1 124 ? 8.128 0.001 -23.326 1.00 50.12 124 VAL A O 1
#